Protein AF-A0A086L0S7-F1 (afdb_monomer)

Nearest PDB structures (foldseek):
  1ihg-assembly1_A  TM=8.608E-01  e=2.181E-03  Bos taurus
  2fbn-assembly1_B  TM=8.102E-01  e=1.008E-03  Plasmodium falciparum
  3urz-assembly1_A  TM=4.907E-01  e=7.315E-01  Bacteroides ovatus ATCC 8483
  5cwn-assembly1_A  TM=3.463E-01  e=3.945E-01  synthetic construct
  8f6q-assembly1_A  TM=3.696E-01  e=5.655E-01  synthetic construct

pLDDT: mean 86.85, std 17.07, range [35.84, 98.19]

Radius of gyration: 19.95 Å; Cα contacts (8 Å, |Δi|>4): 141; chains: 1; bounding box: 44×27×76 Å

Sequence (128 aa):
MESGAAAVARGPPIADPEEVDEGKRKYTQATQEKEEGNQLFTKGQVQEAIDIWRHALKLCYELSVSGTAPDAAAMGKLQVALESNIAAGLLKEGFYSRCIDHCEHVLQVDADNEKALLRMAKAHSELQ

Secondary structure (DSSP, 8-state):
----------------HHHHHHHHHHHHHHHHHHHHHHHHHHTT-HHHHHHHHHHHHHHHHHHHHHT--S-HHHHHHHHHHHHHHHHHHHHHTT-HHHHHHHHHHHHHH-TT-HHHHHHHHHHHHHT-

InterPro domains:
  IPR011990 Tetratricopeptide-like helical domain superfamily [G3DSA:1.25.40.10] (21-128)
  IPR011990 Tetratricopeptide-like helical domain superfamily [SSF48452] (29-127)
  IPR039663 AIP/AIPL1/TTC9 [PTHR11242] (16-127)

Structure (mmCIF, N/CA/C/O backbone):
data_AF-A0A086L0S7-F1
#
_entry.id   AF-A0A086L0S7-F1
#
loop_
_atom_site.group_PDB
_atom_site.id
_atom_site.type_symbol
_atom_site.label_atom_id
_atom_site.label_alt_id
_atom_site.label_comp_id
_atom_site.label_asym_id
_atom_site.label_entity_id
_atom_site.label_seq_id
_atom_site.pdbx_PDB_ins_code
_atom_site.Cartn_x
_atom_site.Cartn_y
_atom_site.Cartn_z
_atom_site.occupancy
_atom_site.B_iso_or_equiv
_atom_site.auth_seq_id
_atom_site.auth_comp_id
_atom_site.auth_asym_id
_atom_site.auth_atom_id
_atom_site.pdbx_PDB_model_num
ATOM 1 N N . MET A 1 1 ? 15.816 22.247 -59.708 1.00 41.69 1 MET A N 1
ATOM 2 C CA . MET A 1 1 ? 16.520 21.150 -59.016 1.00 41.69 1 MET A CA 1
ATOM 3 C C . MET A 1 1 ? 16.503 21.526 -57.539 1.00 41.69 1 MET A C 1
ATOM 5 O O . MET A 1 1 ? 17.307 22.345 -57.129 1.00 41.69 1 MET A O 1
ATOM 9 N N . GLU A 1 2 ? 15.318 21.426 -56.929 1.00 37.06 2 GLU A N 1
ATOM 10 C CA . GLU A 1 2 ? 14.925 20.346 -55.993 1.00 37.06 2 GLU A CA 1
ATOM 11 C C . GLU A 1 2 ? 15.759 20.414 -54.704 1.00 37.06 2 GLU A C 1
ATOM 13 O O . GLU A 1 2 ? 16.960 20.190 -54.722 1.00 37.06 2 GLU A O 1
ATOM 18 N N . SER A 1 3 ? 15.215 21.011 -53.640 1.00 44.78 3 SER A N 1
ATOM 19 C CA . SER A 1 3 ? 14.305 20.379 -52.662 1.00 44.78 3 SER A CA 1
ATOM 20 C C . SER A 1 3 ? 15.006 19.294 -51.850 1.00 44.78 3 SER A C 1
ATOM 22 O O . SER A 1 3 ? 15.361 18.250 -52.379 1.00 44.78 3 SER A O 1
ATOM 24 N N . GLY A 1 4 ? 15.151 19.525 -50.543 1.00 35.84 4 GLY A N 1
ATOM 25 C CA . GLY A 1 4 ? 15.655 18.505 -49.626 1.00 35.84 4 GLY A CA 1
ATOM 26 C C . GLY A 1 4 ? 15.887 19.006 -48.205 1.00 35.84 4 GLY A C 1
ATOM 27 O O . GLY A 1 4 ? 16.995 18.903 -47.694 1.00 35.84 4 GLY A O 1
ATOM 28 N N . ALA A 1 5 ? 14.856 19.566 -47.565 1.00 43.03 5 ALA A N 1
ATOM 29 C CA . ALA A 1 5 ? 14.848 19.749 -46.117 1.00 43.03 5 ALA A CA 1
ATOM 30 C C . ALA A 1 5 ? 14.816 18.363 -45.451 1.00 43.03 5 ALA A C 1
ATOM 32 O O . ALA A 1 5 ? 13.780 17.700 -45.427 1.00 43.03 5 ALA A O 1
ATOM 33 N N . ALA A 1 6 ? 15.961 17.908 -44.943 1.00 38.31 6 ALA A N 1
ATOM 34 C CA . ALA A 1 6 ? 16.042 16.694 -44.146 1.00 38.31 6 ALA A CA 1
ATOM 35 C C . ALA A 1 6 ? 15.493 16.990 -42.743 1.00 38.31 6 ALA A C 1
ATOM 37 O O . ALA A 1 6 ? 16.173 17.556 -41.888 1.00 38.31 6 ALA A O 1
ATOM 38 N N . ALA A 1 7 ? 14.228 16.633 -42.529 1.00 41.12 7 ALA A N 1
ATOM 39 C CA . ALA A 1 7 ? 13.633 16.555 -41.208 1.00 41.12 7 ALA A CA 1
ATOM 40 C C . ALA A 1 7 ? 14.388 15.497 -40.388 1.00 41.12 7 ALA A C 1
ATOM 42 O O . ALA A 1 7 ? 14.244 14.297 -40.620 1.00 41.12 7 ALA A O 1
ATOM 43 N N . VAL A 1 8 ? 15.211 15.944 -39.435 1.00 45.06 8 VAL A N 1
ATOM 44 C CA . VAL A 1 8 ? 15.765 15.075 -38.392 1.00 45.06 8 VAL A CA 1
ATOM 45 C C . VAL A 1 8 ? 14.593 14.572 -37.557 1.00 45.06 8 VAL A C 1
ATOM 47 O O . VAL A 1 8 ? 13.997 15.312 -36.772 1.00 45.06 8 VAL A O 1
ATOM 50 N N . ALA A 1 9 ? 14.243 13.308 -37.776 1.00 42.12 9 ALA A N 1
ATOM 51 C CA . ALA A 1 9 ? 13.311 12.568 -36.952 1.00 42.12 9 ALA A CA 1
ATOM 52 C C . ALA A 1 9 ? 13.833 12.565 -35.510 1.00 42.12 9 ALA A C 1
ATOM 54 O O . ALA A 1 9 ? 14.835 11.923 -35.196 1.00 42.12 9 ALA A O 1
ATOM 55 N N . ARG A 1 10 ? 13.157 13.308 -34.630 1.00 38.66 10 ARG A N 1
ATOM 56 C CA . ARG A 1 10 ? 13.302 13.154 -33.183 1.00 38.66 10 ARG A CA 1
ATOM 57 C C . ARG A 1 10 ? 12.732 11.784 -32.823 1.00 38.66 10 ARG A C 1
ATOM 59 O O . ARG A 1 10 ? 11.519 11.632 -32.709 1.00 38.66 10 ARG A O 1
ATOM 66 N N . GLY A 1 11 ? 13.607 10.786 -32.716 1.00 45.69 11 GLY A N 1
ATOM 67 C CA . GLY A 1 11 ? 13.281 9.548 -32.013 1.00 45.69 11 GLY A CA 1
ATOM 68 C C . GLY A 1 11 ? 12.869 9.861 -30.567 1.00 45.69 11 GLY A C 1
ATOM 69 O O . GLY A 1 11 ? 13.223 10.930 -30.057 1.00 45.69 11 GLY A O 1
ATOM 70 N N . PRO A 1 12 ? 12.095 8.979 -29.913 1.00 50.78 12 PRO A N 1
ATOM 71 C CA . PRO A 1 12 ? 11.73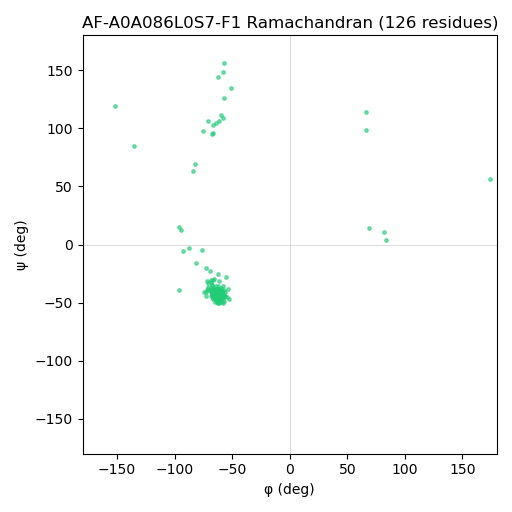3 9.172 -28.513 1.00 50.78 12 PRO A CA 1
ATOM 72 C C . PRO A 1 12 ? 13.013 9.280 -27.668 1.00 50.78 12 PRO A C 1
ATOM 74 O O . PRO A 1 12 ? 14.023 8.672 -28.038 1.00 50.78 12 PRO A O 1
ATOM 77 N N . PRO A 1 13 ? 13.003 10.059 -26.571 1.00 51.53 13 PRO A N 1
ATOM 78 C CA . PRO A 1 13 ? 14.163 10.172 -25.701 1.00 51.53 13 PRO A CA 1
ATOM 79 C C . PRO A 1 13 ? 14.487 8.774 -25.174 1.00 51.53 13 PRO A C 1
ATOM 81 O O . PRO A 1 13 ? 13.693 8.163 -24.462 1.00 51.53 13 PRO A O 1
ATOM 84 N N . ILE A 1 14 ? 15.620 8.231 -25.609 1.00 54.62 14 ILE A N 1
ATOM 85 C CA . ILE A 1 14 ? 16.177 7.011 -25.042 1.00 54.62 14 ILE A CA 1
ATOM 86 C C . ILE A 1 14 ? 16.671 7.450 -23.665 1.00 54.62 14 ILE A C 1
ATOM 88 O O . ILE A 1 14 ? 17.624 8.219 -23.606 1.00 54.62 14 ILE A O 1
ATOM 92 N N . ALA A 1 15 ? 15.963 7.070 -22.598 1.00 57.94 15 ALA A N 1
ATOM 93 C CA . ALA A 1 15 ? 16.373 7.374 -21.227 1.00 57.94 15 ALA A CA 1
ATOM 94 C C . ALA A 1 15 ? 17.831 6.938 -21.024 1.00 57.94 15 ALA A C 1
ATOM 96 O O . ALA A 1 15 ? 18.212 5.847 -21.472 1.00 57.94 15 ALA A O 1
ATOM 97 N N . ASP A 1 16 ? 18.643 7.790 -20.400 1.00 60.09 16 ASP A N 1
ATOM 98 C CA . ASP A 1 16 ? 20.065 7.515 -20.246 1.00 60.09 16 ASP A CA 1
ATOM 99 C C . ASP A 1 16 ? 20.263 6.234 -19.402 1.00 60.09 16 ASP A C 1
ATOM 101 O O . ASP A 1 16 ? 19.500 5.979 -18.463 1.00 60.09 16 ASP A O 1
ATOM 105 N N . PRO A 1 17 ? 21.277 5.391 -19.687 1.00 63.34 17 PRO A N 1
ATOM 106 C CA . PRO A 1 17 ? 21.507 4.141 -18.953 1.00 63.34 17 PRO A CA 1
ATOM 107 C C . PRO A 1 17 ? 21.640 4.329 -17.432 1.00 63.34 17 PRO A C 1
ATOM 109 O O . PRO A 1 17 ? 21.310 3.424 -16.666 1.00 63.34 17 PRO A O 1
ATOM 112 N N . GLU A 1 18 ? 22.107 5.504 -16.998 1.00 65.62 18 GLU A N 1
ATOM 113 C CA . GLU A 1 18 ? 22.208 5.891 -15.587 1.00 65.62 18 GLU A CA 1
ATOM 114 C C . GLU A 1 18 ? 20.833 6.147 -14.942 1.00 65.62 18 GLU A C 1
ATOM 116 O O . GLU A 1 18 ? 20.611 5.751 -13.798 1.00 65.62 18 GLU A O 1
ATOM 121 N N . GLU A 1 19 ? 19.872 6.715 -15.678 1.00 65.75 19 GLU A N 1
ATOM 122 C CA . GLU A 1 19 ? 18.509 6.977 -15.189 1.00 65.75 19 GLU A CA 1
ATOM 123 C C . GLU A 1 19 ? 17.698 5.681 -15.019 1.00 65.75 19 GLU A C 1
ATOM 125 O O . GLU A 1 19 ? 16.878 5.551 -14.103 1.00 65.75 19 GLU A O 1
ATOM 130 N N . VAL A 1 20 ? 17.954 4.683 -15.872 1.00 66.31 20 VAL A N 1
ATOM 131 C CA . VAL A 1 20 ? 17.344 3.346 -15.766 1.00 66.31 20 VAL A CA 1
ATOM 132 C C . VAL A 1 20 ? 17.857 2.600 -14.527 1.00 66.31 20 VAL A C 1
ATOM 134 O O . VAL A 1 20 ? 17.084 1.921 -13.842 1.00 66.31 20 VAL A O 1
ATOM 137 N N . ASP A 1 21 ? 19.143 2.746 -14.195 1.00 80.25 21 ASP A N 1
ATOM 138 C CA . ASP A 1 21 ? 19.719 2.165 -12.978 1.00 80.25 21 ASP A CA 1
ATOM 139 C C . ASP A 1 21 ? 19.178 2.851 -11.712 1.00 80.25 21 ASP A C 1
ATOM 141 O O . ASP A 1 21 ? 18.804 2.177 -10.748 1.00 80.25 21 ASP A O 1
ATOM 145 N N . GLU A 1 22 ? 19.028 4.179 -11.732 1.00 84.25 22 GLU A N 1
ATOM 146 C CA . GLU A 1 22 ? 18.388 4.926 -10.646 1.00 84.25 22 GLU A CA 1
ATOM 147 C C . GLU A 1 22 ? 16.930 4.490 -10.426 1.00 84.25 22 GLU A C 1
ATOM 149 O O . GLU A 1 22 ? 16.515 4.255 -9.284 1.00 84.25 22 GLU A O 1
ATOM 154 N N . GLY A 1 23 ? 16.163 4.302 -11.504 1.00 86.56 23 GLY A N 1
ATOM 155 C CA . GLY A 1 23 ? 14.777 3.842 -11.425 1.00 86.56 23 GLY A CA 1
ATOM 156 C C . GLY A 1 23 ? 14.643 2.480 -10.731 1.00 86.56 23 GLY A C 1
ATOM 157 O O . GLY A 1 23 ? 13.821 2.278 -9.829 1.00 86.56 23 GLY A O 1
ATOM 158 N N . LYS A 1 24 ? 15.533 1.542 -11.062 1.00 88.44 24 LYS A N 1
ATOM 159 C CA . LYS A 1 24 ? 15.574 0.223 -10.419 1.00 88.44 24 LYS A CA 1
ATOM 160 C C . LYS A 1 24 ? 15.955 0.298 -8.936 1.00 88.44 24 LYS A C 1
ATOM 162 O O . LYS A 1 24 ? 15.397 -0.451 -8.124 1.00 88.44 24 LYS A O 1
ATOM 167 N N . ARG A 1 25 ? 16.867 1.202 -8.559 1.00 90.00 25 ARG A N 1
ATOM 168 C CA . ARG A 1 25 ? 17.240 1.446 -7.153 1.00 90.00 25 ARG A CA 1
ATOM 169 C C . ARG A 1 25 ? 16.056 1.979 -6.350 1.00 90.00 25 ARG A C 1
ATOM 171 O O . ARG A 1 25 ? 15.735 1.395 -5.318 1.00 90.00 25 ARG A O 1
ATOM 178 N N . LYS A 1 26 ? 15.357 3.004 -6.850 1.00 92.00 26 LYS A N 1
ATOM 179 C CA . LYS A 1 26 ? 14.165 3.569 -6.189 1.00 92.00 26 LYS A CA 1
ATOM 180 C C . LYS A 1 26 ? 13.042 2.543 -6.048 1.00 92.00 26 LYS A C 1
ATOM 182 O O . LYS A 1 26 ? 12.420 2.465 -4.994 1.00 92.00 26 LYS A O 1
ATOM 187 N N . TYR A 1 27 ? 12.818 1.706 -7.064 1.00 92.75 27 TYR A N 1
ATOM 188 C CA . TYR A 1 27 ? 11.827 0.624 -6.986 1.00 92.75 27 TYR A CA 1
ATOM 189 C C . TYR A 1 27 ? 12.172 -0.384 -5.881 1.00 92.75 27 TYR A C 1
ATOM 191 O O . TYR A 1 27 ? 11.322 -0.800 -5.088 1.00 92.75 27 TYR A O 1
ATOM 199 N N . THR A 1 28 ? 13.450 -0.755 -5.809 1.00 93.62 28 THR A N 1
ATOM 200 C CA . THR A 1 28 ? 13.963 -1.662 -4.780 1.00 93.62 28 THR A CA 1
ATOM 201 C C . THR A 1 28 ? 13.817 -1.042 -3.388 1.00 93.62 28 THR A C 1
ATOM 203 O O . THR A 1 28 ? 13.365 -1.720 -2.468 1.00 93.62 28 THR A O 1
ATOM 206 N N . GLN A 1 29 ? 14.121 0.249 -3.245 1.00 94.94 29 GLN A N 1
ATOM 207 C CA . GLN A 1 29 ? 13.943 0.996 -2.002 1.00 94.94 29 GLN A CA 1
ATOM 208 C C . GLN A 1 29 ? 12.472 1.050 -1.570 1.00 94.94 29 GLN A C 1
ATOM 210 O O . GLN A 1 29 ? 12.162 0.660 -0.450 1.00 94.94 29 GLN A O 1
ATOM 215 N N . ALA A 1 30 ? 11.551 1.429 -2.460 1.00 95.62 30 ALA A N 1
ATOM 216 C CA . ALA A 1 30 ? 10.118 1.468 -2.156 1.00 95.62 30 ALA A CA 1
ATOM 217 C C . ALA A 1 30 ? 9.581 0.093 -1.71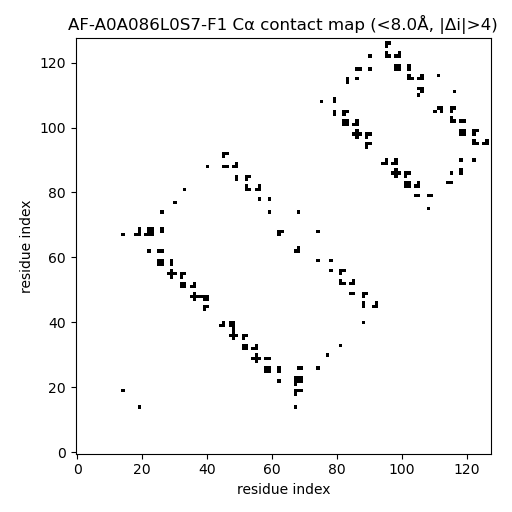5 1.00 95.62 30 ALA A C 1
ATOM 219 O O . ALA A 1 30 ? 8.736 -0.010 -0.826 1.00 95.62 30 ALA A O 1
ATOM 220 N N . THR A 1 31 ? 10.105 -0.987 -2.303 1.00 95.62 31 THR A N 1
ATOM 221 C CA . THR A 1 31 ? 9.745 -2.357 -1.915 1.00 95.62 31 THR A CA 1
ATOM 222 C C . THR A 1 31 ? 10.238 -2.705 -0.507 1.00 95.62 31 THR A C 1
ATOM 224 O O . THR A 1 31 ? 9.489 -3.321 0.252 1.00 95.62 31 THR A O 1
ATOM 227 N N . GLN A 1 32 ? 11.460 -2.300 -0.145 1.00 96.69 32 GLN A N 1
ATOM 228 C CA . GLN A 1 32 ? 12.016 -2.504 1.198 1.00 96.69 32 GLN A CA 1
ATOM 229 C C . GLN A 1 32 ? 11.258 -1.688 2.246 1.00 96.69 32 GLN A C 1
ATOM 231 O O . GLN A 1 32 ? 10.826 -2.238 3.255 1.00 96.69 32 GLN A O 1
ATOM 236 N N . GLU A 1 33 ? 11.007 -0.410 1.968 1.00 97.38 33 GLU A N 1
ATOM 237 C CA . GLU A 1 33 ? 10.242 0.479 2.845 1.00 97.38 33 GLU A CA 1
ATOM 238 C C . GLU A 1 33 ? 8.816 -0.051 3.070 1.00 97.38 33 GLU A C 1
ATOM 240 O O . GLU A 1 33 ? 8.318 -0.072 4.195 1.00 97.38 33 GLU A O 1
ATOM 245 N N . LYS A 1 34 ? 8.166 -0.607 2.037 1.00 96.69 34 LYS A N 1
ATOM 246 C CA . LYS A 1 34 ? 6.877 -1.304 2.194 1.00 96.69 34 LYS A CA 1
ATOM 247 C C . LYS A 1 34 ? 6.952 -2.417 3.249 1.00 96.69 34 LYS A C 1
ATOM 249 O O . LYS A 1 34 ? 6.037 -2.557 4.064 1.00 96.69 34 LYS A O 1
ATOM 254 N N . GLU A 1 35 ? 8.006 -3.232 3.229 1.00 97.56 35 GLU A N 1
ATOM 255 C CA . GLU A 1 35 ? 8.197 -4.321 4.196 1.00 97.56 35 GLU A CA 1
ATOM 256 C C . GLU A 1 35 ? 8.568 -3.818 5.589 1.00 97.56 35 GLU A C 1
ATOM 258 O O . GLU A 1 35 ? 8.050 -4.338 6.576 1.00 97.56 35 GLU A O 1
ATOM 263 N N . GLU A 1 36 ? 9.397 -2.785 5.681 1.00 97.19 36 GLU A N 1
ATOM 264 C CA . GLU A 1 36 ? 9.747 -2.136 6.942 1.00 97.19 36 GLU A CA 1
ATOM 265 C C . GLU A 1 36 ? 8.510 -1.547 7.631 1.00 97.19 36 GLU A C 1
ATOM 267 O O . GLU A 1 36 ? 8.246 -1.850 8.797 1.00 97.19 36 GLU A O 1
ATOM 272 N N . GLY A 1 37 ? 7.675 -0.812 6.892 1.00 97.25 37 GLY A N 1
ATOM 273 C CA . GLY A 1 37 ? 6.409 -0.299 7.409 1.00 97.25 37 GLY A CA 1
ATOM 274 C C . GLY A 1 37 ? 5.474 -1.423 7.869 1.00 97.25 37 GLY A C 1
ATOM 275 O O . GLY A 1 37 ? 4.847 -1.313 8.921 1.00 97.25 37 GLY A O 1
ATOM 276 N N . ASN A 1 38 ? 5.441 -2.568 7.169 1.00 96.81 38 ASN A N 1
ATOM 277 C CA . ASN A 1 38 ? 4.682 -3.739 7.631 1.00 96.81 38 ASN A CA 1
ATOM 278 C C . ASN A 1 38 ? 5.200 -4.258 8.978 1.00 96.81 38 ASN A C 1
ATOM 280 O O . ASN A 1 38 ? 4.400 -4.577 9.860 1.00 96.81 38 ASN A O 1
ATOM 284 N N . GLN A 1 39 ? 6.520 -4.318 9.165 1.00 97.56 39 GLN A N 1
ATOM 285 C CA . GLN A 1 39 ? 7.109 -4.735 10.437 1.00 97.56 39 GLN A CA 1
ATOM 286 C C . 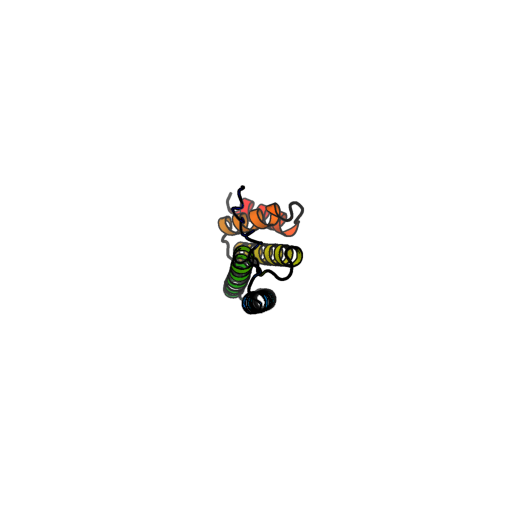GLN A 1 39 ? 6.757 -3.754 11.561 1.00 97.56 39 GLN A C 1
ATOM 288 O O . GLN A 1 39 ? 6.305 -4.185 12.623 1.00 97.56 39 GLN A O 1
ATOM 293 N N . LEU A 1 40 ? 6.893 -2.446 11.334 1.00 96.38 40 LEU A N 1
ATOM 294 C CA . LEU A 1 40 ? 6.515 -1.418 12.311 1.00 96.38 40 LEU A CA 1
ATOM 295 C C . LEU A 1 40 ? 5.027 -1.491 12.670 1.00 96.38 40 LEU A C 1
ATOM 297 O O . LEU A 1 40 ? 4.665 -1.468 13.848 1.00 96.38 40 LEU A O 1
ATOM 301 N N . PHE A 1 41 ? 4.162 -1.705 11.679 1.00 96.56 41 PHE A N 1
ATOM 302 C CA . PHE A 1 41 ? 2.729 -1.850 11.904 1.00 96.56 41 PHE A CA 1
ATOM 303 C C . PHE A 1 41 ? 2.402 -3.054 12.796 1.00 96.56 41 PHE A C 1
ATOM 305 O O . PHE A 1 41 ? 1.592 -2.936 13.720 1.00 96.56 41 PHE A O 1
ATOM 312 N N . THR A 1 42 ? 3.067 -4.197 12.579 1.00 96.06 42 THR A N 1
ATOM 313 C CA . THR A 1 42 ? 2.902 -5.382 13.444 1.00 96.06 42 THR A CA 1
ATOM 314 C C . THR A 1 42 ? 3.408 -5.159 14.868 1.00 96.06 42 THR A C 1
ATOM 316 O O . THR A 1 42 ? 2.832 -5.707 15.805 1.00 96.06 42 THR A O 1
ATOM 319 N N . LYS A 1 43 ? 4.421 -4.304 15.054 1.00 96.00 43 LYS A N 1
ATOM 320 C CA . LYS A 1 43 ? 4.927 -3.883 16.372 1.00 96.00 43 LYS A CA 1
ATOM 321 C C . LYS A 1 43 ? 4.024 -2.857 17.068 1.00 96.00 43 LYS A C 1
ATOM 323 O O . LYS A 1 43 ? 4.282 -2.497 18.211 1.00 96.00 43 LYS A O 1
ATOM 328 N N . GLY A 1 44 ? 2.969 -2.385 16.400 1.00 94.94 44 GLY A N 1
ATOM 329 C CA . GLY A 1 44 ? 2.069 -1.354 16.919 1.00 94.94 44 GLY A CA 1
ATOM 330 C C . GLY A 1 44 ? 2.566 0.078 16.708 1.00 94.94 44 GLY A C 1
ATOM 331 O O . GLY A 1 44 ? 1.885 1.008 17.127 1.00 94.94 44 GLY A O 1
ATOM 332 N N . GLN A 1 45 ? 3.691 0.267 16.017 1.00 96.94 45 GLN A N 1
ATOM 333 C CA . GLN A 1 45 ? 4.247 1.570 15.651 1.00 96.94 45 GLN A CA 1
ATOM 334 C C . GLN A 1 45 ? 3.544 2.100 14.393 1.00 96.94 45 GLN A C 1
ATOM 336 O O . GLN A 1 45 ? 4.096 2.112 13.294 1.00 96.94 45 GLN A O 1
ATOM 341 N N . VAL A 1 46 ? 2.266 2.457 14.537 1.00 96.31 46 VAL A N 1
ATOM 342 C CA . VAL A 1 46 ? 1.379 2.746 13.398 1.00 96.31 46 VAL A CA 1
ATOM 343 C C . VAL A 1 46 ? 1.778 4.024 12.659 1.00 96.31 46 VAL A C 1
ATOM 345 O O . VAL A 1 46 ? 1.820 4.012 11.434 1.00 96.31 46 VAL A O 1
ATOM 348 N N . GLN A 1 47 ? 2.095 5.104 13.377 1.00 96.31 47 GLN A N 1
ATOM 349 C CA . GLN A 1 47 ? 2.506 6.375 12.763 1.00 96.31 47 GLN A CA 1
ATOM 350 C C . GLN A 1 47 ? 3.792 6.224 11.946 1.00 96.31 47 GLN A C 1
ATOM 352 O O . GLN A 1 47 ? 3.823 6.587 10.774 1.00 96.31 47 GLN A O 1
ATOM 357 N N . GLU A 1 48 ? 4.812 5.587 12.524 1.00 96.81 48 GLU A N 1
ATOM 358 C CA . GLU A 1 48 ? 6.080 5.330 11.833 1.00 96.81 48 GLU A CA 1
ATOM 359 C C . GLU A 1 48 ? 5.863 4.457 10.584 1.00 96.81 48 GLU A C 1
ATOM 361 O O . GLU A 1 48 ? 6.421 4.737 9.526 1.00 96.81 48 GLU A O 1
ATOM 366 N N . ALA A 1 49 ? 4.982 3.451 10.661 1.00 97.56 49 ALA A N 1
ATOM 367 C CA . ALA A 1 49 ? 4.609 2.651 9.496 1.00 97.56 49 ALA A CA 1
ATOM 368 C C . ALA A 1 49 ? 3.965 3.492 8.380 1.00 97.56 49 ALA A C 1
ATOM 370 O O . ALA A 1 49 ? 4.319 3.330 7.212 1.00 97.56 49 ALA A O 1
ATOM 371 N N . ILE A 1 50 ? 3.047 4.403 8.72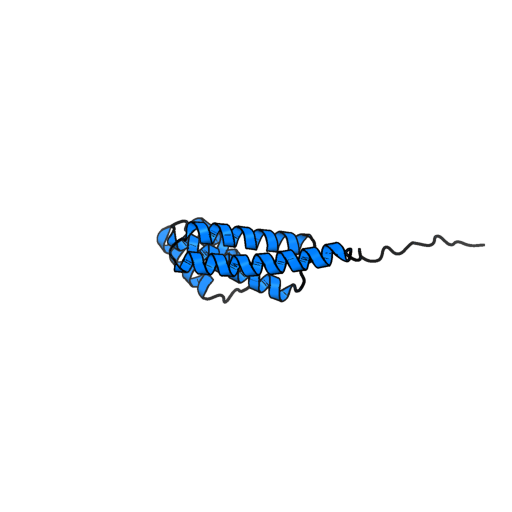8 1.00 97.44 50 ILE A N 1
ATOM 372 C CA . ILE A 1 50 ? 2.401 5.311 7.767 1.00 97.44 50 ILE A CA 1
ATOM 373 C C . ILE A 1 50 ? 3.440 6.197 7.080 1.00 97.44 50 ILE A C 1
ATOM 375 O O . ILE A 1 50 ? 3.380 6.359 5.861 1.00 97.44 50 ILE A O 1
ATOM 379 N N . ASP A 1 51 ? 4.383 6.759 7.833 1.00 97.62 51 ASP A N 1
ATOM 380 C CA . ASP A 1 51 ? 5.400 7.654 7.280 1.00 97.62 51 ASP A CA 1
ATOM 381 C C . ASP A 1 51 ? 6.335 6.923 6.311 1.00 97.62 51 ASP A C 1
ATOM 383 O O . ASP A 1 51 ? 6.591 7.424 5.212 1.00 97.62 51 ASP A O 1
ATOM 387 N N . ILE A 1 52 ? 6.757 5.701 6.652 1.00 97.69 52 ILE A N 1
ATOM 388 C CA . ILE A 1 52 ? 7.559 4.867 5.750 1.00 97.69 52 ILE A CA 1
ATOM 389 C C . ILE A 1 52 ? 6.773 4.507 4.485 1.00 97.69 52 ILE A C 1
ATOM 391 O O . ILE A 1 52 ? 7.286 4.652 3.376 1.00 97.69 52 ILE A O 1
ATOM 395 N N . TRP A 1 53 ? 5.510 4.088 4.603 1.00 98.19 53 TRP A N 1
ATOM 396 C CA . TRP A 1 53 ? 4.704 3.769 3.421 1.00 98.19 53 TRP A CA 1
ATOM 397 C C . TRP A 1 53 ? 4.455 4.984 2.526 1.00 98.19 53 TRP A C 1
ATOM 399 O O . TRP A 1 53 ? 4.450 4.851 1.302 1.00 98.19 53 TRP A O 1
ATOM 409 N N . ARG A 1 54 ? 4.280 6.176 3.104 1.00 97.31 54 ARG A N 1
ATOM 410 C CA . ARG A 1 54 ? 4.159 7.425 2.339 1.00 97.31 54 ARG A CA 1
ATOM 411 C C . ARG A 1 54 ? 5.436 7.755 1.587 1.00 97.31 54 ARG A C 1
ATOM 413 O O . ARG A 1 54 ? 5.360 8.198 0.442 1.00 97.31 54 ARG A O 1
ATOM 420 N N . HIS A 1 55 ? 6.592 7.537 2.209 1.00 97.69 55 HIS A N 1
ATOM 421 C CA . HIS A 1 55 ? 7.871 7.721 1.539 1.00 97.69 55 HIS A CA 1
ATOM 422 C C . HIS A 1 55 ? 8.016 6.750 0.356 1.00 97.69 55 HIS A C 1
ATOM 424 O O . HIS A 1 55 ? 8.265 7.190 -0.768 1.00 97.69 55 HIS A O 1
ATOM 430 N N . ALA A 1 56 ? 7.696 5.470 0.557 1.00 96.94 56 ALA A N 1
ATOM 431 C CA . ALA A 1 56 ? 7.693 4.471 -0.510 1.00 96.94 56 ALA A CA 1
ATOM 432 C C . ALA A 1 56 ? 6.731 4.836 -1.655 1.00 96.94 56 ALA A C 1
ATOM 434 O O . ALA A 1 56 ? 7.059 4.677 -2.833 1.00 96.94 56 ALA A O 1
ATOM 435 N N . LEU A 1 57 ? 5.547 5.363 -1.328 1.00 96.25 57 LEU A N 1
ATOM 436 C CA . LEU A 1 57 ? 4.558 5.792 -2.316 1.00 96.25 57 LEU A CA 1
ATOM 437 C C . LEU A 1 57 ? 5.046 7.014 -3.105 1.00 96.25 57 LEU A C 1
ATOM 439 O O . LEU A 1 57 ? 4.855 7.082 -4.319 1.00 96.25 57 LEU A O 1
ATOM 443 N N . LYS A 1 58 ? 5.739 7.948 -2.446 1.00 96.12 58 LYS A N 1
ATOM 444 C CA . LYS A 1 58 ? 6.381 9.088 -3.109 1.00 96.12 58 LYS A CA 1
ATOM 445 C C . LYS A 1 58 ? 7.443 8.624 -4.105 1.00 96.12 58 LYS A C 1
ATOM 447 O O . LYS A 1 58 ? 7.427 9.086 -5.243 1.00 96.12 58 LYS A O 1
ATOM 452 N N . LEU A 1 59 ? 8.303 7.676 -3.724 1.00 94.38 59 LEU A N 1
ATOM 453 C CA . LEU A 1 59 ? 9.261 7.062 -4.654 1.00 94.38 59 LEU A CA 1
ATOM 454 C C . LEU A 1 59 ? 8.538 6.436 -5.851 1.00 94.38 59 LEU A C 1
ATOM 456 O O . LEU A 1 59 ? 8.986 6.568 -6.989 1.00 94.38 59 LEU A O 1
ATOM 460 N N . CYS A 1 60 ? 7.382 5.810 -5.615 1.00 93.12 60 CYS A N 1
ATOM 461 C CA . CYS A 1 60 ? 6.591 5.243 -6.694 1.00 93.12 60 CYS A CA 1
ATOM 462 C C . CYS A 1 60 ? 6.034 6.306 -7.657 1.00 93.12 60 CYS A C 1
ATOM 464 O O . CYS A 1 60 ? 5.984 6.084 -8.870 1.00 93.12 60 CYS A O 1
ATOM 466 N N . TYR A 1 61 ? 5.610 7.457 -7.136 1.00 91.88 61 TYR A N 1
ATOM 467 C CA . TYR A 1 61 ? 5.165 8.584 -7.952 1.00 91.88 61 TYR A CA 1
ATOM 468 C C . TYR A 1 61 ? 6.323 9.179 -8.762 1.00 91.88 61 TYR A C 1
ATOM 470 O O . TYR A 1 61 ? 6.180 9.383 -9.964 1.00 91.88 61 TYR A O 1
ATOM 478 N N . GLU A 1 62 ? 7.492 9.373 -8.143 1.00 91.69 62 GLU A N 1
ATOM 479 C CA . GLU A 1 62 ? 8.697 9.846 -8.836 1.00 91.69 62 GLU A CA 1
ATOM 480 C C . GLU A 1 62 ? 9.068 8.939 -10.016 1.00 91.69 62 GLU A C 1
ATOM 482 O O . GLU A 1 62 ? 9.314 9.441 -11.108 1.00 91.69 62 GLU A O 1
ATOM 487 N N . LEU A 1 63 ? 9.028 7.617 -9.819 1.00 89.62 63 LEU A N 1
ATOM 488 C CA . LEU A 1 63 ? 9.266 6.620 -10.871 1.00 89.62 63 LEU A CA 1
ATOM 489 C C . LEU A 1 63 ? 8.245 6.671 -12.009 1.00 89.62 63 LEU A C 1
ATOM 491 O O . LEU A 1 63 ? 8.578 6.416 -13.167 1.00 89.62 63 LEU A O 1
ATOM 495 N N . SER A 1 64 ? 6.990 6.966 -11.673 1.00 87.62 64 SER A N 1
ATOM 496 C CA . SER A 1 64 ? 5.912 7.084 -12.656 1.00 87.62 64 SER A CA 1
ATOM 497 C C . SER A 1 64 ? 6.083 8.348 -13.500 1.00 87.62 64 SER A C 1
ATOM 499 O O . SER A 1 64 ? 5.867 8.311 -14.708 1.00 87.62 64 SER A O 1
ATOM 501 N N . VAL A 1 65 ? 6.516 9.451 -12.879 1.00 87.81 65 VAL A N 1
ATOM 502 C CA . VAL A 1 65 ? 6.771 10.732 -13.554 1.00 87.81 65 VAL A CA 1
ATOM 503 C C . VAL A 1 65 ? 8.035 10.682 -14.412 1.00 87.81 65 VAL A C 1
ATOM 505 O O . VAL A 1 65 ? 8.026 11.207 -15.522 1.00 87.81 65 VAL A O 1
ATOM 508 N N . SER A 1 66 ? 9.112 10.052 -13.934 1.00 86.12 66 SER A N 1
ATOM 509 C CA . SER A 1 66 ? 10.356 9.906 -14.703 1.00 86.12 66 SER A CA 1
ATOM 510 C C . SER A 1 66 ? 10.236 8.902 -15.851 1.00 86.12 66 SER A C 1
ATOM 512 O O . SER A 1 66 ? 11.054 8.918 -16.764 1.00 86.12 66 SER A O 1
ATOM 514 N N . GLY A 1 67 ? 9.250 7.998 -15.806 1.00 83.12 67 GLY A N 1
ATOM 515 C CA . GLY A 1 67 ? 9.130 6.901 -16.768 1.00 83.12 67 GLY A CA 1
ATOM 516 C C . GLY A 1 67 ? 10.238 5.850 -16.636 1.00 83.12 67 GLY A C 1
ATOM 517 O O . GLY A 1 67 ? 10.392 5.015 -17.522 1.00 83.12 67 GLY A O 1
ATOM 518 N N . THR A 1 68 ? 10.997 5.864 -15.534 1.00 84.38 68 THR A N 1
ATOM 519 C CA . THR A 1 68 ? 12.101 4.920 -15.265 1.00 84.38 68 THR A CA 1
ATOM 520 C C . THR A 1 68 ? 11.666 3.718 -14.426 1.00 84.38 68 THR A C 1
ATOM 522 O O . THR A 1 68 ? 12.492 2.951 -13.927 1.00 84.38 68 THR A O 1
ATOM 525 N N . ALA A 1 69 ? 10.354 3.531 -14.266 1.00 80.81 69 ALA A N 1
ATOM 526 C CA . ALA A 1 69 ? 9.780 2.354 -13.639 1.00 80.81 69 ALA A CA 1
ATOM 527 C C . ALA A 1 69 ? 10.235 1.066 -14.360 1.00 80.81 69 ALA A C 1
ATOM 529 O O . ALA A 1 69 ? 10.025 0.940 -15.567 1.00 80.81 69 ALA A O 1
ATOM 530 N N . PRO A 1 70 ? 10.802 0.078 -13.642 1.00 80.06 70 PRO A N 1
ATOM 531 C CA . PRO A 1 70 ? 11.275 -1.157 -14.266 1.00 80.06 70 PRO A CA 1
ATOM 532 C C . PRO A 1 70 ? 10.131 -2.031 -14.805 1.00 80.06 70 PRO A C 1
ATOM 534 O O . PRO A 1 70 ? 10.321 -2.746 -15.785 1.00 80.06 70 PRO A O 1
ATOM 537 N N . ASP A 1 71 ? 8.954 -1.982 -14.171 1.00 87.38 71 ASP A N 1
ATOM 538 C CA . ASP A 1 71 ? 7.743 -2.697 -14.588 1.00 87.38 71 ASP A CA 1
ATOM 539 C C . ASP A 1 71 ? 6.497 -1.925 -14.121 1.00 87.38 71 ASP A C 1
ATOM 541 O O . ASP A 1 71 ? 6.286 -1.731 -12.921 1.00 87.38 71 ASP A O 1
ATOM 545 N N . ALA A 1 72 ? 5.661 -1.486 -15.067 1.00 86.88 72 ALA A N 1
ATOM 546 C CA . ALA A 1 72 ? 4.463 -0.693 -14.784 1.00 86.88 7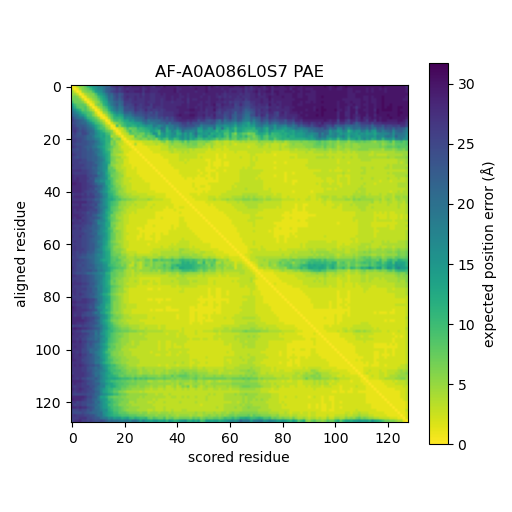2 ALA A CA 1
ATOM 547 C C . ALA A 1 72 ? 3.375 -1.477 -14.023 1.00 86.88 72 ALA A C 1
ATOM 549 O O . ALA A 1 72 ? 2.686 -0.915 -13.172 1.00 86.88 72 ALA A O 1
ATOM 550 N N . ALA A 1 73 ? 3.227 -2.778 -14.286 1.00 88.38 73 ALA A N 1
ATOM 551 C CA . ALA A 1 73 ? 2.235 -3.614 -13.616 1.00 88.38 73 ALA A CA 1
ATOM 552 C C . ALA A 1 73 ? 2.657 -3.934 -12.174 1.00 88.38 73 ALA A C 1
ATOM 554 O O . ALA A 1 73 ? 1.830 -3.905 -11.261 1.00 88.38 73 ALA A O 1
ATOM 555 N N . ALA A 1 74 ? 3.942 -4.215 -11.947 1.00 89.81 74 ALA A N 1
ATOM 556 C CA . ALA A 1 74 ? 4.491 -4.405 -10.607 1.00 89.81 74 ALA A CA 1
ATOM 557 C C . ALA A 1 74 ? 4.422 -3.108 -9.786 1.00 89.81 74 ALA A C 1
ATOM 559 O O . ALA A 1 74 ? 4.048 -3.140 -8.614 1.00 89.81 74 ALA A O 1
ATOM 560 N N . MET A 1 75 ? 4.694 -1.967 -10.424 1.00 91.31 75 MET A N 1
ATOM 561 C CA . MET A 1 75 ? 4.528 -0.634 -9.845 1.00 91.31 75 MET A CA 1
ATOM 562 C C . MET A 1 75 ? 3.094 -0.352 -9.401 1.00 91.31 75 MET A C 1
ATOM 564 O O . MET A 1 75 ? 2.886 0.037 -8.254 1.00 91.31 75 MET A O 1
ATOM 568 N N . GLY A 1 76 ? 2.104 -0.608 -10.262 1.00 91.25 76 GLY A N 1
ATOM 569 C CA . GLY A 1 76 ? 0.693 -0.438 -9.903 1.00 91.25 76 GLY A CA 1
ATOM 570 C C . GLY A 1 76 ? 0.292 -1.307 -8.708 1.00 91.25 76 GLY A C 1
ATOM 571 O O . GLY A 1 76 ? -0.356 -0.833 -7.778 1.00 91.25 76 GLY A O 1
ATOM 572 N N . LYS A 1 77 ? 0.760 -2.563 -8.660 1.00 92.44 77 LYS A N 1
ATOM 573 C CA . LYS A 1 77 ? 0.535 -3.453 -7.506 1.00 92.44 77 LYS A CA 1
ATOM 574 C C . LYS A 1 77 ? 1.189 -2.932 -6.225 1.00 92.44 77 LYS A C 1
ATOM 576 O O . LYS A 1 77 ? 0.592 -3.041 -5.155 1.00 92.44 77 LYS A O 1
ATOM 581 N N . LEU A 1 78 ? 2.404 -2.390 -6.318 1.00 94.44 78 LEU A N 1
ATOM 582 C CA . LEU A 1 78 ? 3.108 -1.810 -5.175 1.00 94.44 78 LEU A CA 1
ATOM 583 C C . LEU A 1 78 ? 2.381 -0.566 -4.650 1.00 94.44 78 LEU A C 1
ATOM 585 O O . LEU A 1 78 ? 2.158 -0.472 -3.446 1.00 94.44 78 LEU A O 1
ATOM 589 N N . GLN A 1 79 ? 1.952 0.334 -5.539 1.00 94.56 79 GLN A N 1
ATOM 590 C CA . GLN A 1 79 ? 1.155 1.514 -5.187 1.00 94.56 79 GLN A CA 1
ATOM 591 C C . GLN A 1 79 ? -0.149 1.115 -4.492 1.00 94.56 79 GLN A C 1
ATOM 593 O O . GLN A 1 79 ? -0.407 1.581 -3.387 1.00 94.56 79 GLN A O 1
ATOM 598 N N . VAL A 1 80 ? -0.915 0.180 -5.065 1.00 95.25 80 VAL A N 1
ATOM 599 C CA . VAL A 1 80 ? -2.148 -0.339 -4.446 1.00 95.25 80 VAL A CA 1
ATOM 600 C C . VAL A 1 80 ? -1.879 -0.914 -3.055 1.00 95.25 80 VAL A C 1
ATOM 602 O O . VAL A 1 80 ? -2.625 -0.639 -2.115 1.00 95.25 80 VAL A O 1
ATOM 605 N N . ALA A 1 81 ? -0.808 -1.695 -2.888 1.00 95.75 81 ALA A N 1
ATOM 606 C CA . ALA A 1 81 ? -0.456 -2.258 -1.588 1.00 95.75 81 ALA A CA 1
ATOM 607 C C . ALA A 1 81 ? -0.106 -1.171 -0.556 1.00 95.75 81 ALA A C 1
ATOM 609 O O . ALA A 1 81 ? -0.551 -1.255 0.589 1.00 95.75 81 ALA A O 1
ATOM 610 N N . LEU A 1 82 ? 0.659 -0.151 -0.957 1.00 97.06 82 LEU A N 1
ATOM 611 C CA . LEU A 1 82 ? 1.042 0.975 -0.105 1.00 97.06 82 LEU A CA 1
ATOM 612 C C . LEU A 1 82 ? -0.170 1.816 0.303 1.00 97.06 82 LEU A C 1
ATOM 614 O O . LEU A 1 82 ? -0.372 2.032 1.495 1.00 97.06 82 LEU A O 1
ATOM 618 N N . GLU A 1 83 ? -1.014 2.212 -0.649 1.00 97.12 83 GLU A N 1
ATOM 619 C CA . GLU A 1 83 ? -2.241 2.976 -0.387 1.00 97.12 83 GLU A CA 1
ATOM 620 C C . GLU A 1 83 ? -3.185 2.206 0.551 1.00 97.12 83 GLU A C 1
ATOM 622 O O . GLU A 1 83 ? -3.671 2.731 1.556 1.00 97.12 83 GLU A O 1
ATOM 627 N N . SER A 1 84 ? -3.356 0.905 0.301 1.00 96.50 84 SER A N 1
ATOM 628 C CA . SER A 1 84 ? -4.154 0.006 1.140 1.00 96.50 84 SER A CA 1
ATOM 629 C C . SER A 1 84 ? -3.602 -0.100 2.571 1.00 96.50 84 SER A C 1
ATOM 631 O O . SER A 1 84 ? -4.370 -0.162 3.536 1.00 96.50 84 SER A O 1
ATOM 633 N N . ASN A 1 85 ? -2.279 -0.111 2.738 1.00 96.81 85 ASN A N 1
ATOM 634 C CA . ASN A 1 85 ? -1.626 -0.150 4.045 1.00 96.81 85 ASN A CA 1
ATOM 635 C C . ASN A 1 85 ? -1.742 1.184 4.795 1.00 96.81 85 ASN A C 1
ATOM 637 O O . ASN A 1 85 ? -2.106 1.189 5.973 1.00 96.81 85 ASN A O 1
ATOM 641 N N . ILE A 1 86 ? -1.515 2.309 4.110 1.00 97.88 86 ILE A N 1
ATOM 642 C CA . ILE A 1 86 ? -1.690 3.657 4.665 1.00 97.88 86 ILE A CA 1
ATOM 643 C C . ILE A 1 86 ? -3.132 3.840 5.142 1.00 97.88 86 ILE A C 1
ATOM 645 O O . ILE A 1 86 ? -3.345 4.256 6.281 1.00 97.88 86 ILE A O 1
ATOM 649 N N . ALA A 1 87 ? -4.121 3.440 4.337 1.00 97.44 87 ALA A N 1
ATOM 650 C CA . ALA A 1 87 ? -5.524 3.457 4.735 1.00 97.44 87 ALA A CA 1
ATOM 651 C C . ALA A 1 87 ? -5.771 2.643 6.018 1.00 97.44 87 ALA A C 1
ATOM 653 O O . ALA A 1 87 ? -6.506 3.087 6.898 1.00 97.44 87 ALA A O 1
ATOM 654 N N . ALA A 1 88 ? -5.131 1.477 6.167 1.00 96.88 88 ALA A N 1
ATOM 655 C CA . ALA A 1 88 ? -5.231 0.664 7.381 1.00 96.88 88 ALA A CA 1
ATOM 656 C C . ALA A 1 88 ? -4.643 1.366 8.614 1.00 96.88 88 ALA A C 1
ATOM 658 O O . ALA A 1 88 ? -5.235 1.309 9.693 1.00 96.88 88 ALA A O 1
ATOM 659 N N . GLY A 1 89 ? -3.494 2.026 8.452 1.00 96.88 89 GLY A N 1
ATOM 660 C CA . GLY A 1 89 ? -2.868 2.821 9.504 1.00 96.88 89 GLY A CA 1
ATOM 661 C C . GLY A 1 89 ? -3.738 4.003 9.921 1.00 96.88 89 GLY A C 1
ATOM 662 O O . GLY A 1 89 ? -4.037 4.164 11.099 1.00 96.88 89 GLY A O 1
ATOM 663 N N . LEU A 1 90 ? -4.219 4.784 8.954 1.00 97.31 90 LEU A N 1
ATOM 664 C CA . LEU A 1 90 ? -5.070 5.949 9.205 1.00 97.31 90 LEU A CA 1
ATOM 665 C C . LEU A 1 90 ? -6.389 5.574 9.878 1.00 97.31 90 LEU A C 1
ATOM 667 O O . LEU A 1 90 ? -6.830 6.280 10.780 1.00 97.31 90 LEU A O 1
ATOM 671 N N . LEU A 1 91 ? -6.984 4.444 9.489 1.00 96.50 91 LEU A N 1
ATOM 672 C CA . LEU A 1 91 ? -8.176 3.905 10.140 1.00 96.50 91 LEU A CA 1
ATOM 673 C C . LEU A 1 91 ? -7.923 3.571 11.613 1.00 96.50 91 LEU A C 1
ATOM 675 O O . LEU A 1 91 ? -8.795 3.782 12.449 1.00 96.50 91 LEU A O 1
ATOM 679 N N . LYS A 1 92 ? -6.738 3.040 11.933 1.00 95.81 92 LYS A N 1
ATOM 680 C CA . LYS A 1 92 ? -6.353 2.688 13.306 1.00 95.81 92 LYS A CA 1
ATOM 681 C C . LYS A 1 92 ? -6.078 3.923 14.170 1.00 95.81 92 LYS A C 1
ATOM 683 O O . LYS A 1 92 ? -6.357 3.888 15.361 1.00 95.81 92 LYS A O 1
ATOM 688 N N . GLU A 1 93 ? -5.587 4.997 13.563 1.00 95.38 93 GLU A N 1
ATOM 689 C CA . GLU A 1 93 ? -5.289 6.273 14.227 1.00 95.38 93 GLU A CA 1
ATOM 690 C C . GLU A 1 93 ? -6.495 7.229 14.295 1.00 95.38 93 GLU A C 1
ATOM 692 O O . GLU A 1 93 ? -6.391 8.315 14.858 1.00 95.38 93 GLU A O 1
ATOM 697 N N . GLY A 1 94 ? -7.643 6.854 13.720 1.00 94.88 94 GLY A N 1
ATOM 698 C CA . GLY A 1 94 ? -8.859 7.674 13.729 1.00 94.88 94 GLY A CA 1
ATOM 699 C C . GLY A 1 94 ? -8.904 8.775 12.661 1.00 94.88 94 GLY A C 1
ATOM 700 O O . GLY A 1 94 ? -9.790 9.626 12.674 1.00 94.88 94 GLY A O 1
ATOM 701 N N . PHE A 1 95 ? -7.979 8.777 11.697 1.00 96.06 95 PHE A N 1
ATOM 702 C CA . PHE A 1 95 ? -7.966 9.734 10.584 1.00 96.06 95 PHE A CA 1
ATOM 703 C C . PHE A 1 95 ? -8.883 9.277 9.440 1.00 96.06 95 PHE A C 1
ATOM 705 O O . PHE A 1 95 ? -8.431 9.009 8.324 1.00 96.06 95 PHE A O 1
ATOM 712 N N . TYR A 1 96 ? -10.184 9.188 9.715 1.00 96.19 9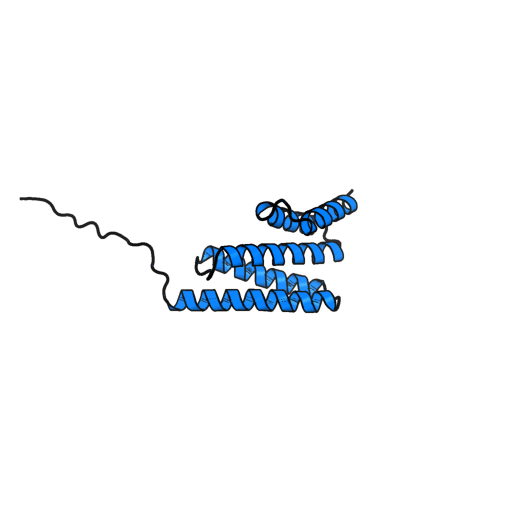6 TYR A N 1
ATOM 713 C CA . TYR A 1 96 ? -11.167 8.546 8.836 1.00 96.19 96 TYR A CA 1
ATOM 714 C C . TYR A 1 96 ? -11.319 9.211 7.463 1.00 96.19 96 TYR A C 1
ATOM 716 O O . TYR A 1 96 ? -11.344 8.507 6.460 1.00 96.19 96 TYR A O 1
ATOM 724 N N . SER A 1 97 ? -11.325 10.547 7.386 1.00 96.00 97 SER A N 1
ATOM 725 C CA . SER A 1 97 ? -11.403 11.252 6.094 1.00 96.00 97 SER A CA 1
ATOM 726 C C . SER A 1 97 ? -10.230 10.890 5.182 1.00 96.00 97 SER A C 1
ATOM 728 O O . SER A 1 97 ? -10.436 10.526 4.035 1.00 96.00 97 SER A O 1
ATOM 730 N N . ARG A 1 98 ? -9.000 10.900 5.714 1.00 95.94 98 ARG A N 1
ATOM 731 C CA . ARG A 1 98 ? -7.807 10.532 4.937 1.00 95.94 98 ARG A CA 1
ATOM 732 C C . ARG A 1 98 ? -7.806 9.048 4.575 1.00 95.94 98 ARG A C 1
ATOM 734 O O . ARG A 1 98 ? -7.324 8.675 3.515 1.00 95.94 98 ARG A O 1
ATOM 741 N N . CYS A 1 99 ? -8.319 8.188 5.458 1.00 97.00 99 CYS A N 1
ATOM 742 C CA . CYS A 1 99 ? -8.482 6.765 5.162 1.00 97.00 99 CYS A CA 1
ATOM 743 C C . CYS A 1 99 ? -9.350 6.551 3.912 1.00 97.00 99 CYS A C 1
ATOM 745 O O . CYS A 1 99 ? -8.982 5.733 3.071 1.00 97.00 99 CYS A O 1
ATOM 747 N N . ILE A 1 100 ? -10.452 7.299 3.784 1.00 96.62 100 ILE A N 1
ATOM 748 C CA . ILE A 1 100 ? -11.348 7.239 2.622 1.00 96.62 100 ILE A CA 1
ATOM 749 C C . ILE A 1 100 ? -10.602 7.656 1.353 1.00 96.62 100 ILE A C 1
ATOM 751 O O . ILE A 1 100 ? -10.583 6.864 0.417 1.00 96.62 100 ILE A O 1
ATOM 755 N N . ASP A 1 101 ? -9.898 8.794 1.361 1.00 96.75 101 ASP A N 1
ATOM 756 C CA . ASP A 1 101 ? -9.134 9.276 0.194 1.00 96.75 101 ASP A CA 1
ATOM 757 C C . ASP A 1 101 ? -8.168 8.196 -0.343 1.00 96.75 101 ASP A C 1
ATOM 759 O O . ASP A 1 101 ? -8.130 7.884 -1.534 1.00 96.75 101 ASP A O 1
ATOM 763 N N . HIS A 1 102 ? -7.422 7.548 0.559 1.00 96.69 102 HIS A N 1
ATOM 764 C CA . HIS A 1 102 ? -6.507 6.463 0.195 1.00 96.69 102 HIS A CA 1
ATOM 765 C C . HIS A 1 102 ? -7.239 5.192 -0.285 1.00 96.69 102 HIS A C 1
ATOM 767 O O . HIS A 1 102 ? -6.730 4.474 -1.147 1.00 96.69 102 HIS A O 1
ATOM 773 N N . CYS A 1 103 ? -8.432 4.890 0.242 1.00 96.25 103 CYS A N 1
ATOM 774 C CA . CYS A 1 103 ? -9.249 3.777 -0.252 1.00 96.25 103 CYS A CA 1
ATOM 775 C C . CYS A 1 103 ? -9.777 4.050 -1.665 1.00 96.25 103 CYS A C 1
ATOM 777 O O . CYS A 1 103 ? -9.763 3.139 -2.490 1.00 96.25 103 CYS A O 1
ATOM 779 N N . GLU A 1 104 ? -10.189 5.281 -1.969 1.00 96.25 104 GLU A N 1
ATOM 780 C CA . GLU A 1 104 ? -10.643 5.665 -3.308 1.00 96.25 104 GLU A CA 1
ATOM 781 C C . GLU A 1 104 ? -9.538 5.472 -4.351 1.00 96.25 104 GLU A C 1
ATOM 783 O O . GLU A 1 104 ? -9.796 4.899 -5.409 1.00 96.25 104 GLU A O 1
ATOM 788 N N . HIS A 1 105 ? -8.293 5.850 -4.040 1.00 94.50 105 HIS A N 1
ATOM 789 C CA . HIS A 1 105 ? -7.147 5.599 -4.925 1.00 94.50 105 HIS A CA 1
ATOM 790 C C . HIS A 1 105 ? -6.936 4.108 -5.213 1.00 94.50 105 HIS A C 1
ATOM 792 O O . HIS A 1 105 ? -6.681 3.727 -6.356 1.00 94.50 105 HIS A O 1
ATOM 798 N N . VAL A 1 106 ? -7.072 3.243 -4.200 1.00 95.69 106 VAL A N 1
ATOM 799 C CA . VAL A 1 106 ? -6.990 1.789 -4.405 1.00 95.69 106 VAL A CA 1
ATOM 800 C C . VAL A 1 106 ? -8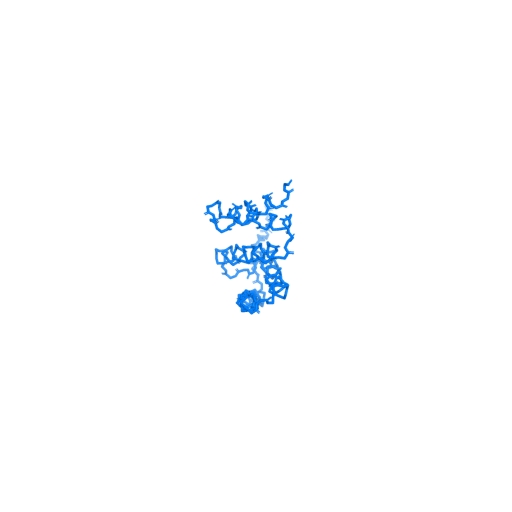.102 1.315 -5.336 1.00 95.69 106 VAL A C 1
ATOM 802 O O . VAL A 1 106 ? -7.825 0.573 -6.273 1.00 95.69 106 VAL A O 1
ATOM 805 N N . LEU A 1 107 ? -9.336 1.770 -5.113 1.00 94.50 107 LEU A N 1
ATOM 806 C CA . LEU A 1 107 ? -10.511 1.347 -5.881 1.00 94.50 107 LEU A CA 1
ATOM 807 C C .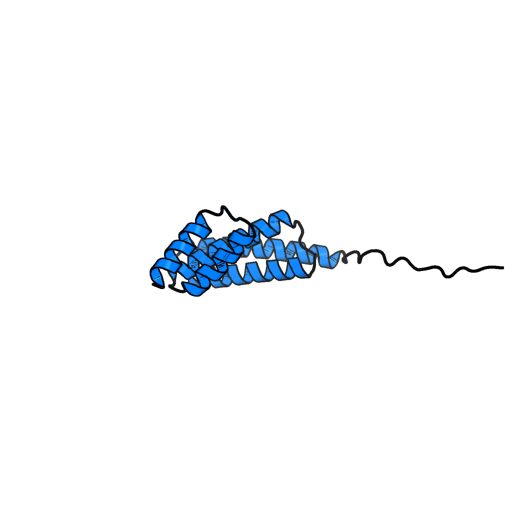 LEU A 1 107 ? -10.510 1.857 -7.329 1.00 94.50 107 LEU A C 1
ATOM 809 O O . LEU A 1 107 ? -11.134 1.243 -8.190 1.00 94.50 107 LEU A O 1
ATOM 813 N N . GLN A 1 108 ? -9.786 2.939 -7.628 1.00 93.62 108 GLN A N 1
ATOM 814 C CA . GLN A 1 108 ? -9.558 3.385 -9.007 1.00 93.62 108 GLN A CA 1
ATOM 815 C C . GLN A 1 108 ? -8.707 2.394 -9.815 1.00 93.62 108 GLN A C 1
ATOM 817 O O . GLN A 1 108 ? -8.872 2.300 -11.031 1.00 93.62 108 GLN A O 1
ATOM 822 N N . VAL A 1 109 ? -7.799 1.665 -9.158 1.00 90.06 109 VAL A N 1
ATOM 823 C CA . VAL A 1 109 ? -6.910 0.681 -9.800 1.00 90.06 109 VAL A CA 1
ATOM 824 C C . VAL A 1 109 ? -7.468 -0.740 -9.688 1.00 90.06 109 VAL A C 1
ATOM 826 O O . VAL A 1 109 ? -7.365 -1.524 -10.629 1.00 90.06 109 VAL A O 1
ATOM 829 N N . ASP A 1 110 ? -8.059 -1.070 -8.543 1.00 90.31 110 ASP A N 1
ATOM 830 C CA . ASP A 1 110 ? -8.608 -2.377 -8.192 1.00 90.31 110 ASP A CA 1
ATOM 831 C C . ASP A 1 110 ? -9.985 -2.191 -7.535 1.00 90.31 110 ASP A C 1
ATOM 833 O O . ASP A 1 110 ? -10.112 -2.101 -6.312 1.00 90.31 110 ASP A O 1
ATOM 837 N N . ALA A 1 111 ? -11.023 -2.088 -8.369 1.00 91.75 111 ALA A N 1
ATOM 838 C CA . ALA A 1 111 ? -12.390 -1.788 -7.935 1.00 91.75 111 ALA A CA 1
ATOM 839 C C . ALA A 1 111 ? -12.990 -2.855 -7.001 1.00 91.75 111 ALA A C 1
ATOM 841 O O . ALA A 1 111 ? -13.848 -2.537 -6.179 1.00 91.75 111 ALA A O 1
ATOM 842 N N . ASP A 1 112 ? -12.507 -4.097 -7.090 1.00 91.31 112 ASP A N 1
ATOM 843 C CA . ASP A 1 112 ? -12.979 -5.231 -6.292 1.00 91.31 112 ASP A CA 1
ATOM 844 C C . ASP A 1 112 ? -12.108 -5.469 -5.043 1.00 91.31 112 ASP A C 1
ATOM 846 O O . ASP A 1 112 ? -12.186 -6.520 -4.402 1.00 91.31 112 ASP A O 1
ATOM 850 N N . ASN A 1 113 ? -11.269 -4.498 -4.655 1.00 92.56 113 ASN A N 1
ATOM 851 C CA . ASN A 1 113 ? -10.396 -4.633 -3.496 1.00 92.56 113 ASN A CA 1
ATOM 852 C C . ASN A 1 113 ? -11.193 -4.678 -2.180 1.00 92.56 113 ASN A C 1
ATOM 854 O O . ASN A 1 113 ? -11.481 -3.652 -1.555 1.00 92.56 113 ASN A O 1
ATOM 858 N N . GLU A 1 114 ? -11.482 -5.890 -1.704 1.00 94.06 114 GLU A N 1
ATOM 859 C CA . GLU A 1 114 ? -12.267 -6.133 -0.488 1.00 94.06 114 GLU A CA 1
ATOM 860 C C . GLU A 1 114 ? -11.714 -5.380 0.732 1.00 94.06 114 GLU A C 1
ATOM 862 O O . GLU A 1 114 ? -12.469 -4.836 1.538 1.00 94.06 114 GLU A O 1
ATOM 867 N N . LYS A 1 115 ? -10.382 -5.291 0.868 1.00 93.31 115 LYS A N 1
ATOM 868 C CA . LYS A 1 115 ? -9.755 -4.597 2.002 1.00 93.31 115 LYS A CA 1
ATOM 869 C C . LYS A 1 115 ? -10.011 -3.092 1.958 1.00 93.31 115 LYS A C 1
ATOM 871 O O . LYS A 1 115 ? -10.233 -2.504 3.013 1.00 93.31 115 LYS A O 1
ATOM 876 N N . ALA A 1 116 ? -9.952 -2.465 0.785 1.00 93.75 116 ALA A N 1
ATOM 877 C CA . ALA A 1 116 ? -10.255 -1.043 0.642 1.00 93.75 116 ALA A CA 1
ATOM 878 C C . ALA A 1 116 ? -11.739 -0.771 0.922 1.00 93.75 116 ALA A C 1
ATOM 880 O O . ALA A 1 116 ? -12.045 0.088 1.745 1.00 93.75 116 ALA A O 1
ATOM 881 N N . LEU A 1 117 ? -12.647 -1.574 0.353 1.00 95.62 117 LEU A N 1
ATOM 882 C CA . LEU A 1 117 ? -14.092 -1.449 0.582 1.00 95.62 117 LEU A CA 1
ATOM 883 C C . LEU A 1 117 ? -14.457 -1.557 2.069 1.00 95.62 117 LEU A C 1
ATOM 885 O O . LEU A 1 117 ? -15.168 -0.704 2.599 1.00 95.62 117 LEU A O 1
ATOM 889 N N . LEU A 1 118 ? -13.932 -2.570 2.766 1.00 96.25 118 LEU A N 1
ATOM 890 C CA . LEU A 1 118 ? -14.207 -2.776 4.191 1.00 96.25 118 LEU A CA 1
ATOM 891 C C . LEU A 1 118 ? -13.679 -1.629 5.060 1.00 96.25 118 LEU A C 1
ATOM 893 O O . LEU A 1 118 ? -14.353 -1.198 5.997 1.00 96.25 118 LEU A O 1
ATOM 897 N N . ARG A 1 119 ? -12.476 -1.122 4.762 1.00 95.56 119 ARG A N 1
ATOM 898 C CA . ARG A 1 119 ? -11.894 0.009 5.499 1.00 95.56 119 ARG A CA 1
ATOM 899 C C . ARG A 1 119 ? -12.668 1.297 5.258 1.00 95.56 119 ARG A C 1
ATOM 901 O O . ARG A 1 119 ? -12.957 1.998 6.222 1.00 95.56 119 ARG A O 1
ATOM 908 N N . MET A 1 120 ? -13.039 1.563 4.009 1.00 95.12 120 MET A N 1
ATOM 909 C CA . MET A 1 120 ? -13.828 2.728 3.620 1.00 95.12 120 MET A CA 1
ATOM 910 C C . MET A 1 120 ? -15.203 2.714 4.292 1.00 95.12 120 MET A C 1
ATOM 912 O O . MET A 1 120 ? -15.592 3.704 4.904 1.00 95.12 120 MET A O 1
ATOM 916 N N . ALA A 1 121 ? -15.899 1.572 4.278 1.00 96.19 121 ALA A N 1
ATOM 917 C CA . ALA A 1 121 ? -17.170 1.411 4.981 1.00 96.19 121 ALA A CA 1
ATOM 918 C C . ALA A 1 121 ? -17.028 1.699 6.483 1.00 96.19 121 ALA A C 1
ATOM 920 O O . ALA A 1 121 ? -17.823 2.449 7.043 1.00 96.19 121 ALA A O 1
ATOM 921 N N . LYS A 1 122 ? -15.981 1.166 7.130 1.00 96.25 122 LYS A N 1
ATOM 922 C CA . LYS A 1 122 ? -15.715 1.445 8.546 1.00 96.25 122 LYS A CA 1
ATOM 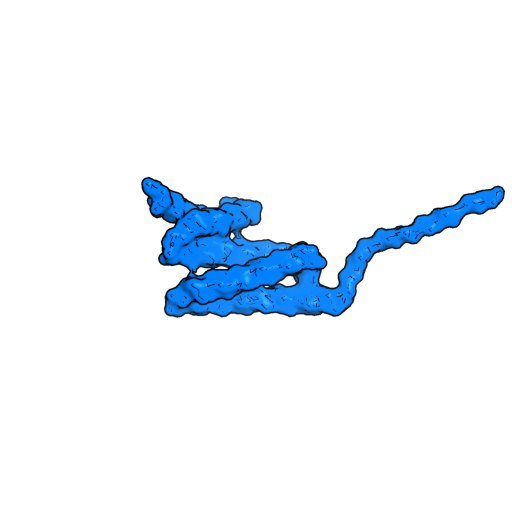923 C C . LYS A 1 122 ? -15.432 2.930 8.797 1.00 96.25 122 LYS A C 1
ATOM 925 O O . LYS A 1 122 ? -15.984 3.488 9.735 1.00 96.25 122 LYS A O 1
ATOM 930 N N . ALA A 1 123 ? -14.606 3.566 7.968 1.00 96.50 123 ALA A N 1
ATOM 931 C CA . ALA A 1 123 ? -14.289 4.987 8.094 1.00 96.50 123 ALA A CA 1
ATOM 932 C C . ALA A 1 123 ? -15.532 5.878 7.929 1.00 96.50 123 ALA A C 1
ATOM 934 O O . ALA A 1 123 ? -15.700 6.825 8.691 1.00 96.50 123 ALA A O 1
ATOM 935 N N . HIS A 1 124 ? -16.429 5.556 6.990 1.00 95.12 124 HIS A N 1
ATOM 936 C CA . HIS A 1 124 ? -17.699 6.268 6.842 1.00 95.12 124 HIS A CA 1
ATOM 937 C C . HIS A 1 124 ? -18.603 6.117 8.065 1.00 95.12 124 HIS A C 1
ATOM 939 O O . HIS A 1 124 ? -19.181 7.111 8.490 1.00 95.12 124 HIS A O 1
ATOM 945 N N . SER A 1 125 ? -18.705 4.918 8.647 1.00 95.25 125 SER A N 1
ATOM 946 C CA . SER A 1 125 ? -19.514 4.698 9.853 1.00 95.25 125 SER A CA 1
ATOM 947 C C . SER A 1 125 ? -19.033 5.509 11.058 1.00 95.25 125 SER A C 1
ATOM 949 O O . SER A 1 125 ? -19.846 5.895 11.884 1.00 95.25 125 SER A O 1
ATOM 951 N N . GLU A 1 126 ? -17.730 5.772 11.169 1.00 94.31 126 GLU A N 1
ATOM 952 C CA . GLU A 1 126 ? -17.157 6.558 12.273 1.00 94.31 126 GLU A CA 1
ATOM 953 C C . GLU A 1 126 ? -17.288 8.081 12.074 1.00 94.31 126 GLU A C 1
ATOM 955 O O . GLU A 1 126 ? -17.090 8.846 13.014 1.00 94.31 126 GLU A O 1
ATOM 960 N N . LEU A 1 127 ? -17.583 8.533 10.849 1.00 91.06 127 LEU A N 1
ATOM 961 C CA . LEU A 1 127 ? -17.795 9.948 10.514 1.00 91.06 127 LEU A CA 1
ATOM 962 C C . LEU A 1 127 ? -19.271 10.383 10.582 1.00 91.06 127 LEU A C 1
ATOM 964 O O . LEU A 1 127 ? -19.548 11.566 10.375 1.00 91.06 127 LEU A O 1
ATOM 968 N N . GLN A 1 128 ? -20.195 9.446 10.813 1.00 76.44 128 GLN A N 1
ATOM 969 C CA . GLN A 1 128 ? -21.639 9.689 10.959 1.00 76.44 128 GLN A CA 1
ATOM 970 C C . GLN A 1 128 ? -22.007 10.093 12.388 1.00 76.44 128 GLN A C 1
ATOM 972 O O . GLN A 1 128 ? -22.917 10.943 12.517 1.00 76.44 128 GLN A O 1
#

Solvent-accessible surface area (backbone atoms only — not comparable to full-atom values): 6903 Å² total; per-residue (Å²): 137,80,88,78,86,80,78,80,78,81,68,77,85,74,76,54,75,67,53,48,52,49,22,46,50,43,53,53,48,26,55,49,31,44,53,50,18,51,52,33,41,75,73,64,40,38,67,63,13,34,54,35,24,50,51,21,43,49,45,51,50,52,25,62,73,70,66,28,51,84,46,70,69,62,47,52,53,51,47,38,52,35,32,48,48,36,22,53,36,28,52,74,72,66,41,28,72,62,16,35,58,29,22,52,60,28,37,76,76,39,74,80,42,61,69,36,53,55,51,32,53,52,30,54,65,76,74,110

Mean predicted aligned error: 8.15 Å

Organism: NCBI:txid943119

Foldseek 3Di:
DDDDDPDPPPDDPPPDPVLLVVQVVLLVQLVVLQVVLVVCVVVVVLVSSLVSLVSSLVSLVVCVVSVSHPDPVVSLVSNLSSLLSNLVSCLVVLVLVSSLVSLVSNCVSVVPPPSSVVSNVSSVVSVD